Protein AF-A0A3D3UTQ1-F1 (afdb_monomer_lite)

pLDDT: mean 90.39, std 7.65, range [62.78, 97.5]

Foldseek 3Di:
DAQPPVQDDQSQVQFLAADPVVRDGHGSVCVVVVVDDDDDPVPDDPVRLLVSLLSNLVTDPFDFQDPDPVDGTDTSVNLSVCLVVVHPSNVVSSVVVVCCSNVPVVVSRVVVVVVVVVVD

Sequence (120 aa):
MTLLPKIKGLARKKPVCYDPKKDRFITLDDLDANKAQIVPLDILTDEQLKRLVIERNRVGEDYKLETNWKEPAKSPNDIIKQIEDDTELGRVTVEADINYLRNRLLIDIEVELAKSRRER

Secondary structure (DSSP, 8-state):
--SSTTS-GGGGGS--EEETTTTEEE-HHHHHTTS--PPPGGGS-HHHHHHHHHHHHHSSS---B-S-TTSPPBPHHHHHHHHHTT-HHHHHHHHHHHHHIIIIIHHHHHHHHHHHHH--

Structure (mmCIF, N/CA/C/O backbone):
data_AF-A0A3D3UTQ1-F1
#
_entry.id   AF-A0A3D3UTQ1-F1
#
loop_
_atom_site.group_PDB
_atom_site.id
_atom_site.type_symbol
_atom_site.label_atom_id
_atom_site.label_alt_id
_atom_site.label_comp_id
_atom_site.label_asym_id
_atom_site.label_entity_id
_atom_site.label_seq_id
_atom_site.pdbx_PDB_ins_code
_atom_site.Cartn_x
_atom_site.Cartn_y
_atom_site.Cartn_z
_atom_site.occupancy
_atom_site.B_iso_or_equiv
_atom_site.auth_seq_id
_atom_site.auth_comp_id
_atom_site.auth_asym_id
_atom_site.auth_atom_id
_atom_site.pdbx_PDB_model_num
ATOM 1 N N . MET A 1 1 ? -15.634 12.685 14.184 1.00 66.31 1 MET A N 1
ATOM 2 C CA . MET A 1 1 ? -14.231 13.099 13.990 1.00 66.31 1 MET A CA 1
ATOM 3 C C . MET A 1 1 ? -13.664 12.311 12.826 1.00 66.31 1 MET A C 1
ATOM 5 O O . MET A 1 1 ? -14.061 11.164 12.675 1.00 66.31 1 MET A O 1
ATOM 9 N N . THR A 1 2 ? -12.822 12.931 12.005 1.00 80.75 2 THR A N 1
ATOM 10 C CA . THR A 1 2 ? -12.203 12.315 10.821 1.00 80.75 2 THR A CA 1
ATOM 11 C C . THR A 1 2 ? -10.718 12.113 11.102 1.00 80.75 2 THR A C 1
ATOM 13 O O . THR A 1 2 ? -10.048 13.067 11.498 1.00 80.75 2 THR A O 1
ATOM 16 N N . LEU A 1 3 ? -10.202 10.906 10.896 1.00 82.50 3 LEU A N 1
ATOM 17 C CA . LEU A 1 3 ? -8.794 10.559 11.024 1.00 82.50 3 LEU A CA 1
ATOM 18 C C . LEU A 1 3 ? -7.987 11.319 9.981 1.00 82.50 3 LEU A C 1
ATOM 20 O O . LEU A 1 3 ? -8.344 11.367 8.799 1.00 82.50 3 LEU A O 1
ATOM 24 N N . LEU A 1 4 ? -6.874 11.895 10.438 1.00 85.81 4 LEU A N 1
ATOM 25 C CA . LEU A 1 4 ? -5.927 12.641 9.612 1.00 85.81 4 LEU A CA 1
ATOM 26 C C . LEU A 1 4 ? -6.634 13.633 8.665 1.00 85.81 4 LEU A C 1
ATOM 28 O O . LEU A 1 4 ? -6.526 13.501 7.445 1.00 85.81 4 LEU A O 1
ATOM 32 N N . PRO A 1 5 ? -7.313 14.673 9.189 1.00 79.25 5 PRO A N 1
ATOM 33 C CA . PRO A 1 5 ? -8.105 15.619 8.385 1.00 79.25 5 PRO A CA 1
ATOM 34 C C . PRO A 1 5 ? -7.264 16.421 7.372 1.00 79.25 5 PRO A C 1
ATOM 36 O O . PRO A 1 5 ? -7.797 17.038 6.446 1.00 79.25 5 PRO A O 1
ATOM 39 N N . LYS A 1 6 ? -5.935 16.400 7.538 1.00 86.88 6 LYS A N 1
ATOM 40 C CA . LYS A 1 6 ? -4.940 16.923 6.593 1.00 86.88 6 LYS A CA 1
ATOM 41 C C . LYS A 1 6 ? -4.902 16.144 5.267 1.00 86.88 6 LYS A C 1
ATOM 43 O O . LYS A 1 6 ? -4.575 16.734 4.243 1.00 86.88 6 LYS A O 1
ATOM 48 N N . ILE A 1 7 ? -5.262 14.857 5.261 1.00 84.44 7 ILE A N 1
ATOM 49 C CA . ILE A 1 7 ? -5.362 14.031 4.050 1.00 84.44 7 ILE A CA 1
ATOM 50 C C . ILE A 1 7 ? -6.771 14.199 3.479 1.00 84.44 7 ILE A C 1
ATOM 52 O O . ILE A 1 7 ? -7.755 13.880 4.148 1.00 84.44 7 ILE A O 1
ATOM 56 N N . LYS A 1 8 ? -6.871 14.705 2.246 1.00 84.75 8 LYS A N 1
ATOM 57 C CA . LYS A 1 8 ? -8.134 15.068 1.581 1.00 84.75 8 LYS A CA 1
ATOM 58 C C . LYS A 1 8 ? -8.249 14.422 0.197 1.00 84.75 8 LYS A C 1
ATOM 60 O O . LYS A 1 8 ? -7.263 13.947 -0.359 1.00 84.75 8 LYS A O 1
ATOM 65 N N . GLY A 1 9 ? -9.460 14.427 -0.361 1.00 86.75 9 GLY A N 1
ATOM 66 C CA . GLY A 1 9 ? -9.715 14.001 -1.741 1.00 86.75 9 GLY A CA 1
ATOM 67 C C . GLY A 1 9 ? -9.357 12.537 -2.013 1.00 86.75 9 GLY A C 1
ATOM 68 O O . GLY A 1 9 ? -9.526 11.675 -1.151 1.00 86.75 9 GLY A O 1
ATOM 69 N N . LEU A 1 10 ? -8.848 12.260 -3.219 1.00 86.81 10 LEU A N 1
ATOM 70 C CA . LEU A 1 10 ? -8.494 10.906 -3.666 1.00 86.81 10 LEU A CA 1
ATOM 71 C C . LEU A 1 10 ? -7.426 10.242 -2.788 1.00 86.81 10 LEU A C 1
ATOM 73 O O . LEU A 1 10 ? -7.440 9.024 -2.637 1.00 86.81 10 LEU A O 1
ATOM 77 N N . ALA A 1 11 ? -6.558 11.020 -2.135 1.00 85.75 11 ALA A N 1
ATOM 78 C CA . ALA A 1 11 ? -5.540 10.479 -1.239 1.00 85.75 11 ALA A CA 1
ATOM 79 C C . ALA A 1 11 ? -6.137 9.707 -0.049 1.00 85.75 11 ALA A C 1
ATOM 81 O O . ALA A 1 11 ? -5.511 8.767 0.429 1.00 85.75 11 ALA A O 1
ATOM 82 N N . ARG A 1 12 ? -7.357 10.043 0.403 1.00 90.62 12 ARG A N 1
ATOM 83 C CA . ARG A 1 12 ? -8.048 9.297 1.474 1.00 90.62 12 ARG A CA 1
ATOM 84 C C . ARG A 1 12 ? -8.522 7.912 1.044 1.00 90.62 12 ARG A C 1
ATOM 86 O O . ARG A 1 12 ? -8.643 7.021 1.881 1.00 90.62 12 ARG A O 1
ATOM 93 N N . LYS A 1 13 ? -8.772 7.742 -0.256 1.00 91.94 13 LYS A N 1
ATOM 94 C CA . LYS A 1 13 ? -9.193 6.473 -0.854 1.00 91.94 13 LYS A CA 1
ATOM 95 C C . LYS A 1 13 ? -8.020 5.517 -1.067 1.00 91.94 13 LYS A C 1
ATOM 97 O O . LYS A 1 13 ? -8.258 4.349 -1.360 1.00 91.94 13 LY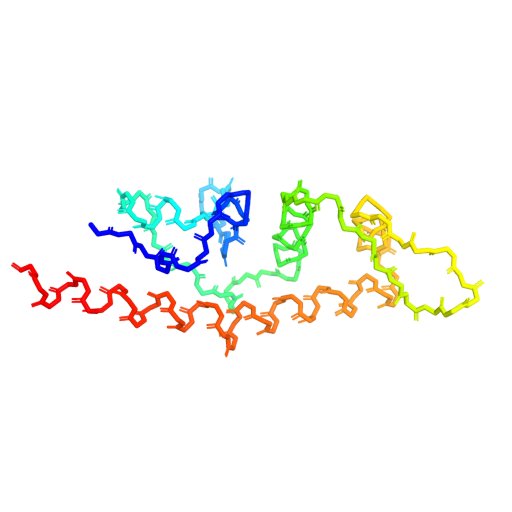S A O 1
ATOM 102 N N . LYS A 1 14 ? -6.770 5.985 -0.934 1.00 93.94 14 LYS A N 1
ATOM 103 C CA . LYS A 1 14 ? -5.599 5.107 -0.994 1.00 93.94 14 LYS A CA 1
ATOM 104 C C . LYS A 1 14 ? -5.678 4.101 0.156 1.00 93.94 14 LYS A C 1
ATOM 106 O O . LYS A 1 14 ? -5.777 4.523 1.312 1.00 93.94 14 LYS A O 1
ATOM 111 N N . PRO A 1 15 ? -5.617 2.792 -0.122 1.00 95.81 15 PRO A N 1
ATOM 112 C CA . PRO A 1 15 ? -5.675 1.810 0.942 1.00 95.81 15 PRO A CA 1
ATOM 113 C C . PRO A 1 15 ? -4.426 1.878 1.820 1.00 95.81 15 PRO A C 1
ATOM 115 O O . PRO A 1 15 ? -3.321 2.135 1.346 1.00 95.81 15 PRO A O 1
ATOM 118 N N . VAL A 1 16 ? -4.612 1.694 3.122 1.00 95.50 16 VAL A N 1
ATOM 119 C CA . VAL A 1 16 ? -3.557 1.789 4.143 1.00 95.50 16 VAL A CA 1
ATOM 120 C C . VAL A 1 16 ? -3.111 0.418 4.647 1.00 95.50 16 VAL A C 1
ATOM 122 O O . VAL A 1 16 ? -1.996 0.285 5.138 1.00 95.50 16 VAL A O 1
ATOM 125 N N . CYS A 1 17 ? -3.957 -0.603 4.500 1.00 94.31 17 CYS A N 1
ATOM 126 C CA . CYS A 1 17 ? -3.619 -2.008 4.727 1.00 94.31 17 CYS A CA 1
ATOM 127 C C . CYS A 1 17 ? -4.561 -2.926 3.924 1.00 94.31 17 CYS A C 1
ATOM 129 O O . CYS A 1 17 ? -5.500 -2.461 3.269 1.00 94.31 17 CYS A O 1
ATOM 131 N N . TYR A 1 18 ? -4.302 -4.230 3.974 1.00 97.31 18 TYR A N 1
ATOM 132 C CA . TYR A 1 18 ? -5.098 -5.276 3.335 1.00 97.31 18 TYR A CA 1
ATOM 133 C C . TYR A 1 18 ? -5.477 -6.340 4.375 1.00 97.31 18 TYR A C 1
ATOM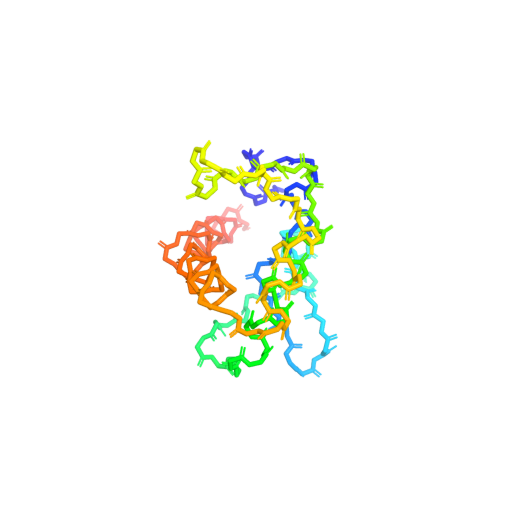 135 O O . TYR A 1 18 ? -4.643 -6.743 5.182 1.00 97.31 18 TYR A O 1
ATOM 143 N N . ASP A 1 19 ? -6.740 -6.771 4.376 1.00 96.50 19 ASP A N 1
ATOM 144 C CA . ASP A 1 19 ? -7.265 -7.826 5.248 1.00 96.50 19 ASP A CA 1
ATOM 145 C C . ASP A 1 19 ? -7.328 -9.154 4.476 1.00 96.50 19 ASP A C 1
ATOM 147 O O . ASP A 1 19 ? -8.252 -9.350 3.679 1.00 96.50 19 ASP A O 1
ATOM 151 N N . PRO A 1 20 ? -6.390 -10.093 4.715 1.00 95.06 20 PRO A N 1
ATOM 152 C CA . PRO A 1 20 ? -6.329 -11.350 3.978 1.00 95.06 20 PRO A CA 1
ATOM 153 C C . PRO A 1 20 ? -7.481 -12.301 4.314 1.00 95.06 20 PRO A C 1
ATOM 155 O O . PRO A 1 20 ? -7.768 -13.197 3.528 1.00 95.06 20 PRO A O 1
ATOM 158 N N . LYS A 1 21 ? -8.162 -12.124 5.456 1.00 94.12 21 LYS A N 1
ATOM 159 C CA . LYS A 1 21 ? -9.298 -12.977 5.845 1.00 94.12 21 LYS A CA 1
ATOM 160 C C . LYS A 1 21 ? -10.574 -12.602 5.103 1.00 94.12 21 LYS A C 1
ATOM 162 O O . LYS A 1 21 ? -11.459 -13.437 4.948 1.00 94.12 21 LYS A O 1
ATOM 167 N N . LYS A 1 22 ? -10.684 -11.335 4.701 1.00 94.25 22 LYS A N 1
ATOM 168 C CA . LYS A 1 22 ? -11.846 -10.780 3.998 1.00 94.25 22 LYS A CA 1
ATOM 169 C C . LYS A 1 22 ? -11.553 -10.432 2.537 1.00 94.25 22 LYS A C 1
ATOM 171 O O . LYS A 1 22 ? -12.447 -9.896 1.893 1.00 94.25 22 LYS A O 1
ATOM 176 N N . ASP A 1 23 ? -10.328 -10.691 2.065 1.00 94.81 23 ASP A N 1
ATOM 177 C CA . ASP A 1 23 ? -9.805 -10.319 0.739 1.00 94.81 23 ASP A CA 1
ATOM 178 C C . ASP A 1 23 ? -10.205 -8.890 0.346 1.00 94.81 23 ASP A C 1
ATOM 180 O O . ASP A 1 23 ? -10.828 -8.640 -0.684 1.00 94.81 23 ASP A O 1
ATOM 184 N N . ARG A 1 24 ? -9.911 -7.927 1.231 1.00 96.06 24 ARG A N 1
ATOM 185 C CA . ARG A 1 24 ? -10.284 -6.525 1.007 1.00 96.06 24 ARG A CA 1
ATOM 186 C C . ARG A 1 24 ? -9.199 -5.550 1.417 1.00 96.06 24 ARG A C 1
ATOM 188 O O . ARG A 1 24 ? -8.504 -5.743 2.414 1.00 96.06 24 ARG A O 1
ATOM 195 N N . PHE A 1 25 ? -9.141 -4.438 0.702 1.00 97.31 25 PHE A N 1
ATOM 196 C CA . PHE A 1 25 ? -8.331 -3.290 1.077 1.00 97.31 25 PHE A CA 1
ATOM 197 C C . PHE A 1 25 ? -9.071 -2.406 2.082 1.00 97.31 25 PHE A C 1
ATOM 199 O O . PHE A 1 25 ? -10.296 -2.291 2.042 1.00 97.31 25 PHE A O 1
ATOM 206 N N . ILE A 1 26 ? -8.323 -1.801 3.000 1.00 96.81 26 ILE A N 1
ATOM 207 C CA . ILE A 1 26 ? -8.856 -0.939 4.056 1.00 96.81 26 ILE A CA 1
ATOM 208 C C . ILE A 1 26 ? -8.357 0.481 3.818 1.00 96.81 26 ILE A C 1
ATOM 210 O O . ILE A 1 26 ? -7.156 0.699 3.665 1.00 96.81 26 ILE A O 1
ATOM 214 N N . THR A 1 27 ? -9.271 1.446 3.813 1.00 95.75 27 THR A N 1
ATOM 215 C CA . THR A 1 27 ? -8.985 2.876 3.619 1.00 95.75 27 THR A CA 1
ATOM 216 C C . THR A 1 27 ? -9.103 3.668 4.922 1.00 95.75 27 THR A C 1
ATOM 218 O O . THR A 1 27 ? -9.574 3.152 5.936 1.00 95.75 27 THR A O 1
ATOM 221 N N . LEU A 1 28 ? -8.719 4.951 4.903 1.00 93.69 28 LEU A N 1
ATOM 222 C CA . LEU A 1 28 ? -8.959 5.849 6.042 1.00 93.69 28 LEU A CA 1
ATOM 223 C C . LEU A 1 28 ? -10.452 5.985 6.363 1.00 93.69 28 LEU A C 1
ATOM 225 O O . LEU A 1 28 ? -10.823 6.016 7.533 1.00 93.69 28 LEU A O 1
ATOM 229 N N . ASP A 1 29 ? -11.307 6.016 5.340 1.00 92.56 29 ASP A N 1
ATOM 230 C CA . ASP A 1 29 ? -12.753 6.163 5.521 1.00 92.56 29 ASP A CA 1
ATOM 231 C C . ASP A 1 29 ? -13.376 4.911 6.172 1.00 92.56 29 ASP A C 1
ATOM 233 O O . ASP A 1 29 ? -14.309 5.024 6.969 1.00 92.56 29 ASP A O 1
ATOM 237 N N . ASP A 1 30 ? -12.833 3.716 5.907 1.00 94.88 30 ASP A N 1
ATOM 238 C CA . ASP A 1 30 ? -13.256 2.481 6.584 1.00 94.88 30 ASP A CA 1
ATOM 239 C C . ASP A 1 30 ? -12.907 2.487 8.074 1.00 94.88 30 ASP A C 1
ATOM 241 O O . ASP A 1 30 ? -13.686 1.990 8.896 1.00 94.88 30 ASP A O 1
ATOM 245 N N . LEU A 1 31 ? -11.741 3.039 8.419 1.00 94.00 31 LEU A N 1
ATOM 246 C CA . LEU A 1 31 ? -11.296 3.187 9.804 1.00 94.00 31 LEU A CA 1
ATOM 247 C C . LEU A 1 31 ? -12.124 4.252 10.533 1.00 94.00 31 LEU A C 1
ATOM 249 O O . LEU A 1 31 ? -12.582 4.007 11.648 1.00 94.00 31 LEU A O 1
ATOM 253 N N . ASP A 1 32 ? -12.402 5.384 9.880 1.00 91.62 32 ASP A N 1
ATOM 254 C CA . ASP A 1 32 ? -13.267 6.448 10.407 1.00 91.62 32 ASP A CA 1
ATOM 255 C C . ASP A 1 32 ? -14.685 5.962 10.696 1.00 91.62 32 ASP A C 1
ATOM 257 O O . ASP A 1 32 ? -15.257 6.243 11.752 1.00 91.62 32 ASP A O 1
ATOM 261 N N . ALA A 1 33 ? -15.246 5.188 9.767 1.00 91.56 33 ALA A N 1
ATOM 262 C CA . ALA A 1 33 ? -16.569 4.596 9.904 1.00 91.56 33 ALA A CA 1
ATOM 263 C C . ALA A 1 33 ? -16.594 3.377 10.846 1.00 91.56 33 ALA A C 1
ATOM 265 O O . ALA A 1 33 ? -17.647 2.757 11.001 1.00 91.56 33 ALA A O 1
ATOM 266 N N . ASN A 1 34 ? -15.456 3.007 11.449 1.00 90.44 34 ASN A N 1
ATOM 267 C CA . ASN A 1 34 ? -15.292 1.828 12.300 1.00 90.44 34 ASN A CA 1
ATOM 268 C C . ASN A 1 34 ? -15.751 0.516 11.620 1.00 90.44 34 ASN A C 1
ATOM 270 O O . ASN A 1 34 ? -16.205 -0.422 12.275 1.00 90.44 34 ASN A O 1
ATOM 274 N N . LYS A 1 35 ? -15.645 0.451 10.286 1.00 93.12 35 LYS A N 1
ATOM 275 C CA . LYS A 1 35 ? -15.959 -0.729 9.458 1.00 93.12 35 LYS A CA 1
ATOM 276 C C . LYS A 1 35 ? -14.773 -1.689 9.349 1.00 93.12 35 LYS A C 1
ATOM 278 O O . LYS A 1 35 ? -14.905 -2.801 8.827 1.00 93.12 35 LYS A O 1
ATOM 283 N N . ALA A 1 36 ? -13.592 -1.257 9.776 1.00 94.25 36 ALA A N 1
ATOM 284 C CA . ALA A 1 36 ? -12.348 -2.007 9.710 1.00 94.25 36 ALA A CA 1
ATOM 285 C C . ALA A 1 36 ? -11.434 -1.668 10.893 1.00 94.25 36 ALA A C 1
ATOM 287 O O . ALA A 1 36 ? -11.626 -0.665 11.575 1.00 94.25 36 ALA A O 1
ATOM 288 N N . GLN A 1 37 ? -10.422 -2.504 11.102 1.00 92.75 37 GLN A N 1
ATOM 289 C CA . GLN A 1 37 ? -9.302 -2.242 12.001 1.00 92.75 37 GLN A CA 1
ATOM 290 C C . GLN A 1 37 ? -8.007 -2.367 11.206 1.00 92.75 37 GLN A C 1
ATOM 292 O O . GLN A 1 37 ? -7.990 -3.034 10.172 1.00 92.75 37 GLN A O 1
ATOM 297 N N . ILE A 1 38 ? -6.938 -1.737 11.686 1.00 93.81 38 ILE A N 1
ATOM 298 C CA . ILE A 1 38 ? -5.619 -1.866 11.067 1.00 93.81 38 ILE A CA 1
ATOM 299 C C . ILE A 1 38 ? -5.172 -3.326 11.140 1.00 93.81 38 ILE A C 1
ATOM 301 O O . ILE A 1 38 ? -5.201 -3.946 12.204 1.00 93.81 38 ILE A O 1
ATOM 305 N N . VAL A 1 39 ? -4.749 -3.855 9.995 1.00 94.50 39 VAL A N 1
ATOM 306 C CA . VAL A 1 39 ? -4.073 -5.145 9.891 1.00 94.50 39 VAL A CA 1
ATOM 307 C C . VAL A 1 39 ? -2.567 -4.874 9.836 1.00 94.50 39 VAL A C 1
ATOM 309 O O . VAL A 1 39 ? -2.145 -4.110 8.962 1.00 94.50 39 VAL A O 1
ATOM 312 N N . PRO A 1 40 ? -1.751 -5.450 10.742 1.00 93.56 40 PRO A N 1
ATOM 313 C CA . PRO A 1 40 ? -0.303 -5.266 10.712 1.00 93.56 40 PRO A CA 1
ATOM 314 C C . PRO A 1 40 ? 0.288 -5.704 9.371 1.00 93.56 40 PRO A C 1
ATOM 316 O O . PRO A 1 40 ? -0.055 -6.765 8.856 1.00 93.56 40 PRO A O 1
ATOM 319 N N . LEU A 1 41 ? 1.202 -4.917 8.806 1.00 95.50 41 LEU A N 1
ATOM 320 C CA . LEU A 1 41 ? 1.823 -5.273 7.525 1.00 95.50 41 LEU A CA 1
ATOM 321 C C . LEU A 1 41 ? 2.724 -6.510 7.641 1.00 95.50 41 LEU A C 1
ATOM 323 O O . LEU A 1 41 ? 2.889 -7.233 6.668 1.00 95.50 41 LEU A O 1
ATOM 327 N N . ASP A 1 42 ? 3.249 -6.789 8.835 1.00 93.50 42 ASP A N 1
ATOM 328 C CA . ASP A 1 42 ? 4.204 -7.878 9.083 1.00 93.50 42 ASP A CA 1
ATOM 329 C C . ASP A 1 42 ? 3.565 -9.275 9.026 1.00 93.50 42 ASP A C 1
ATOM 331 O O . ASP A 1 42 ? 4.274 -10.277 8.998 1.00 93.50 42 ASP A O 1
ATOM 335 N N . ILE A 1 43 ? 2.228 -9.355 9.007 1.00 94.31 43 ILE A N 1
ATOM 336 C CA . ILE A 1 43 ? 1.505 -10.621 8.811 1.00 94.31 43 ILE A CA 1
ATOM 337 C C . ILE A 1 43 ? 1.127 -10.869 7.347 1.00 94.31 43 ILE A C 1
ATOM 339 O O . ILE A 1 43 ? 0.548 -11.911 7.036 1.00 94.31 43 ILE A O 1
ATOM 343 N N . LEU A 1 44 ? 1.379 -9.900 6.464 1.00 95.69 44 LEU A N 1
ATOM 344 C CA . LEU A 1 44 ? 1.081 -10.011 5.044 1.00 95.69 44 LEU A CA 1
ATOM 345 C C . LEU A 1 44 ? 2.261 -10.653 4.317 1.00 95.69 44 LEU A C 1
ATOM 347 O O . LEU A 1 44 ? 3.419 -10.373 4.606 1.00 95.69 44 LEU A O 1
ATOM 351 N N . THR A 1 45 ? 1.948 -11.503 3.347 1.00 96.94 45 THR A N 1
ATOM 352 C CA . THR A 1 45 ? 2.955 -12.044 2.419 1.00 96.94 45 THR A CA 1
ATOM 353 C C . THR A 1 45 ? 3.468 -10.956 1.475 1.00 96.94 45 THR A C 1
ATOM 355 O O . THR A 1 45 ? 2.748 -9.992 1.201 1.00 96.94 45 THR A O 1
ATOM 358 N N . ASP A 1 46 ? 4.655 -11.149 0.899 1.00 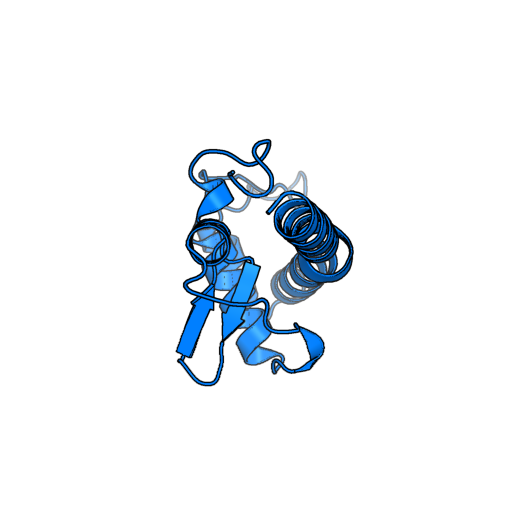95.69 46 ASP A N 1
ATOM 359 C CA . ASP A 1 46 ? 5.228 -10.227 -0.094 1.00 95.69 46 ASP A CA 1
ATOM 360 C C . ASP A 1 46 ? 4.265 -9.956 -1.258 1.00 95.69 46 ASP A C 1
ATOM 362 O O . ASP A 1 46 ? 4.093 -8.814 -1.674 1.00 95.69 46 ASP A O 1
ATOM 366 N N . GLU A 1 47 ? 3.541 -10.980 -1.717 1.00 95.88 47 GLU A N 1
ATOM 367 C CA . GLU A 1 47 ? 2.542 -10.840 -2.780 1.00 95.88 47 GLU A CA 1
ATOM 368 C C . GLU A 1 47 ? 1.342 -9.977 -2.351 1.00 95.88 47 GLU A C 1
ATOM 370 O O . GLU A 1 47 ? 0.810 -9.181 -3.123 1.00 95.88 47 GLU A O 1
ATOM 375 N N . GLN A 1 48 ? 0.913 -10.076 -1.092 1.00 97.50 48 GLN A N 1
ATOM 376 C CA . GLN A 1 48 ? -0.161 -9.232 -0.558 1.00 97.50 48 GLN A CA 1
ATOM 377 C C . GLN A 1 48 ? 0.299 -7.785 -0.357 1.00 97.50 48 GLN A C 1
ATOM 379 O O . GLN A 1 48 ? -0.471 -6.858 -0.616 1.00 97.50 48 GLN A O 1
ATOM 384 N N . LEU A 1 49 ? 1.550 -7.582 0.064 1.00 97.38 49 LEU A N 1
ATOM 385 C CA . LEU A 1 49 ? 2.168 -6.259 0.140 1.00 97.38 49 LEU A CA 1
ATOM 386 C C . LEU A 1 49 ? 2.289 -5.638 -1.258 1.00 97.38 49 LEU A C 1
ATOM 388 O O . LEU A 1 49 ? 1.898 -4.488 -1.455 1.00 97.38 49 LEU A O 1
ATOM 392 N N . LYS A 1 50 ? 2.723 -6.421 -2.249 1.00 97.38 50 LYS A N 1
ATOM 393 C CA . LYS A 1 50 ? 2.766 -6.031 -3.662 1.00 97.38 50 LYS A CA 1
ATOM 394 C C . LYS A 1 50 ? 1.382 -5.617 -4.174 1.00 97.38 50 LYS A C 1
ATOM 396 O O . LYS A 1 50 ? 1.234 -4.511 -4.694 1.00 97.38 50 LYS A O 1
ATOM 401 N N . ARG A 1 51 ? 0.345 -6.438 -3.950 1.00 97.38 51 ARG A N 1
ATOM 402 C CA . ARG A 1 51 ? -1.058 -6.111 -4.287 1.00 97.38 51 ARG A CA 1
ATOM 403 C C . ARG A 1 51 ? -1.524 -4.808 -3.634 1.00 97.38 51 ARG A C 1
ATOM 405 O O . ARG A 1 51 ? -2.166 -3.995 -4.294 1.00 97.38 51 ARG A O 1
ATOM 412 N N . LEU A 1 52 ? -1.190 -4.585 -2.361 1.00 97.38 52 LEU A N 1
ATOM 413 C CA . LEU A 1 52 ? -1.519 -3.346 -1.653 1.00 97.38 52 LEU A CA 1
ATOM 414 C C . LEU A 1 52 ? -0.890 -2.122 -2.328 1.00 97.38 52 LEU A C 1
ATOM 416 O O . LEU A 1 52 ? -1.588 -1.135 -2.555 1.00 97.38 52 LEU A O 1
ATOM 420 N N . VAL A 1 53 ? 0.395 -2.179 -2.681 1.00 96.69 53 VAL A N 1
ATOM 421 C CA . VAL A 1 53 ? 1.085 -1.062 -3.346 1.00 96.69 53 VAL A CA 1
ATOM 422 C C . VAL A 1 53 ? 0.530 -0.817 -4.752 1.00 96.69 53 VAL A C 1
ATOM 424 O O . VAL A 1 53 ? 0.353 0.337 -5.146 1.00 96.69 53 VAL A O 1
ATOM 427 N N . ILE A 1 54 ? 0.179 -1.869 -5.497 1.00 96.50 54 ILE A N 1
ATOM 428 C CA . ILE A 1 54 ? -0.490 -1.732 -6.801 1.00 96.50 54 ILE A CA 1
ATOM 429 C C . ILE A 1 54 ? -1.807 -0.959 -6.650 1.00 96.50 54 ILE A C 1
ATOM 431 O O . ILE A 1 54 ? -2.010 0.042 -7.337 1.00 96.50 54 ILE A O 1
ATOM 435 N N . GLU A 1 55 ? -2.675 -1.346 -5.714 1.00 95.94 55 GLU A N 1
ATOM 436 C CA . GLU A 1 55 ? -3.943 -0.637 -5.486 1.00 95.94 55 GLU A CA 1
ATOM 437 C C . GLU A 1 55 ? -3.748 0.805 -5.018 1.00 95.94 55 GLU A C 1
ATOM 439 O O . GLU A 1 55 ? -4.483 1.709 -5.416 1.00 95.94 55 GLU A O 1
ATOM 444 N N . ARG A 1 56 ? -2.716 1.064 -4.213 1.00 94.38 56 ARG A N 1
ATOM 445 C CA . ARG A 1 56 ? -2.358 2.432 -3.815 1.00 94.38 56 ARG A CA 1
ATOM 446 C C . ARG A 1 56 ? -1.937 3.298 -4.992 1.00 94.38 56 ARG A C 1
ATOM 448 O O . ARG A 1 56 ? -2.201 4.497 -4.956 1.00 94.38 56 ARG A O 1
ATOM 455 N N . ASN A 1 57 ? -1.309 2.715 -6.011 1.00 92.94 57 ASN A N 1
ATOM 456 C CA . ASN A 1 57 ? -0.937 3.417 -7.237 1.00 92.94 57 ASN A CA 1
ATOM 457 C C . ASN A 1 57 ? -2.113 3.596 -8.205 1.00 92.94 57 ASN A C 1
ATOM 459 O O . ASN A 1 57 ? -2.134 4.580 -8.937 1.00 92.94 57 ASN A O 1
ATOM 463 N N . ARG A 1 58 ? -3.120 2.713 -8.163 1.00 92.19 58 ARG A N 1
ATOM 464 C CA . ARG A 1 58 ? -4.380 2.871 -8.918 1.00 92.19 58 ARG A CA 1
ATOM 465 C C . ARG A 1 58 ? -5.235 4.029 -8.408 1.00 92.19 58 ARG A C 1
ATOM 467 O O . ARG A 1 58 ? -6.049 4.572 -9.150 1.00 92.19 58 ARG A O 1
ATOM 474 N N . VAL A 1 59 ? -5.076 4.400 -7.138 1.00 88.31 59 VAL A N 1
ATOM 475 C CA . VAL A 1 59 ? -5.866 5.450 -6.492 1.00 88.31 59 VAL A CA 1
ATOM 476 C C . VAL A 1 59 ? -5.032 6.710 -6.300 1.00 88.31 59 VAL A C 1
ATOM 478 O O . VAL A 1 59 ? -4.077 6.722 -5.536 1.00 88.31 59 VAL A O 1
ATOM 481 N N . GLY A 1 60 ? -5.430 7.825 -6.900 1.00 71.94 60 GLY A N 1
ATOM 482 C CA . GLY A 1 60 ? -4.748 9.102 -6.711 1.00 71.94 60 GLY A CA 1
ATOM 483 C C . GLY A 1 60 ? -4.927 10.020 -7.905 1.00 71.94 60 GLY A C 1
ATOM 484 O O . GLY A 1 60 ? -5.643 9.691 -8.844 1.00 71.94 60 GLY A O 1
ATOM 485 N N . GLU A 1 61 ? -4.292 11.183 -7.838 1.00 71.62 61 GLU A N 1
ATOM 486 C CA . GLU A 1 61 ? -4.109 12.021 -9.020 1.00 71.62 61 GLU A CA 1
ATOM 487 C C . GLU A 1 61 ? -3.070 11.375 -9.942 1.00 71.62 61 GLU A C 1
ATOM 489 O O . GLU A 1 61 ? -2.153 10.699 -9.460 1.00 71.62 61 GLU A O 1
ATOM 494 N N . ASP A 1 62 ? -3.210 11.595 -11.252 1.00 72.25 62 ASP A N 1
ATOM 495 C CA . ASP A 1 62 ? -2.207 11.195 -12.237 1.00 72.25 62 ASP A CA 1
ATOM 496 C C . ASP A 1 62 ? -0.890 11.907 -11.924 1.00 72.25 62 ASP A C 1
ATOM 498 O O . ASP A 1 62 ? -0.694 13.083 -12.239 1.00 72.25 62 ASP A O 1
ATOM 502 N N . TYR A 1 63 ? 0.018 11.192 -11.263 1.00 75.25 63 TYR A N 1
ATOM 503 C CA . TYR A 1 63 ? 1.351 11.688 -10.974 1.00 75.25 63 TYR A CA 1
ATOM 504 C C . TYR A 1 63 ? 2.320 11.257 -12.074 1.00 75.25 63 TYR A C 1
ATOM 506 O O . TYR A 1 63 ? 2.164 10.217 -12.711 1.00 75.25 63 TYR A O 1
ATOM 514 N N . LYS A 1 64 ? 3.355 12.065 -12.284 1.00 78.06 64 LYS A N 1
ATOM 515 C CA . LYS A 1 64 ? 4.470 11.735 -13.167 1.00 78.06 64 LYS A CA 1
ATOM 516 C C . LYS A 1 64 ? 5.723 11.599 -12.320 1.00 78.06 64 LYS A C 1
ATOM 518 O O . LYS A 1 64 ? 6.144 12.569 -11.697 1.00 78.06 64 LYS A O 1
ATOM 523 N N . LEU A 1 65 ? 6.285 10.395 -12.263 1.00 77.75 65 LEU A N 1
ATOM 524 C CA . LEU A 1 65 ? 7.510 10.116 -11.521 1.00 77.75 65 LEU A CA 1
ATOM 525 C C . LEU A 1 65 ? 8.715 10.182 -12.460 1.00 77.75 65 LEU A C 1
ATOM 527 O O . LEU A 1 65 ? 8.875 9.348 -13.351 1.00 77.75 65 LEU A O 1
ATOM 531 N N . GLU A 1 66 ? 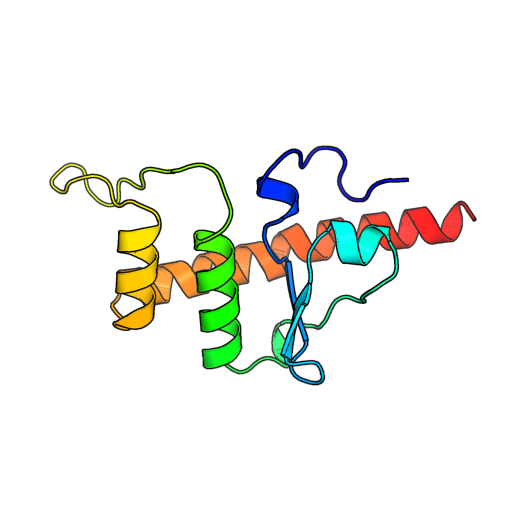9.581 11.164 -12.241 1.00 78.75 66 GLU A N 1
ATOM 532 C CA . GLU A 1 66 ? 10.869 11.261 -12.925 1.00 78.75 66 GLU A CA 1
ATOM 533 C C . GLU A 1 66 ? 11.916 10.447 -12.162 1.00 78.75 66 GLU A C 1
ATOM 535 O O . GLU A 1 66 ? 12.362 10.827 -11.083 1.00 78.75 66 GLU A O 1
ATOM 540 N N . THR A 1 67 ? 12.299 9.296 -12.714 1.00 73.88 67 THR A N 1
ATOM 541 C CA . THR A 1 67 ? 13.345 8.436 -12.134 1.00 73.88 67 THR A CA 1
ATOM 542 C C . THR A 1 67 ? 14.741 8.794 -12.646 1.00 73.88 67 THR A C 1
ATOM 544 O O . THR A 1 67 ? 15.739 8.472 -12.010 1.00 73.88 67 THR A O 1
ATOM 547 N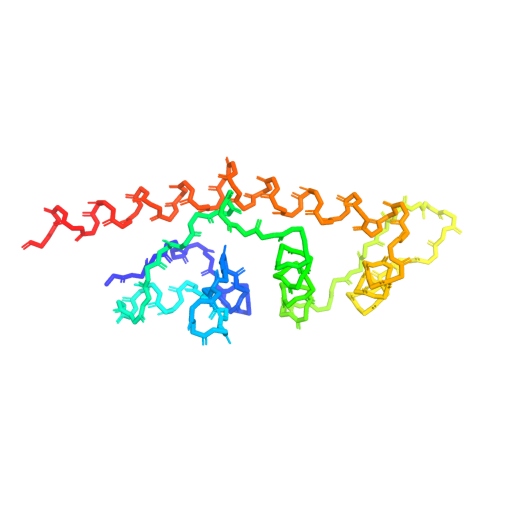 N . ASN A 1 68 ? 14.821 9.438 -13.814 1.00 74.88 68 ASN A N 1
ATOM 548 C CA . ASN A 1 68 ? 16.053 9.854 -14.476 1.00 74.88 68 ASN A CA 1
ATOM 549 C C . ASN A 1 68 ? 15.738 10.988 -15.463 1.00 74.88 68 ASN A C 1
ATOM 551 O O . ASN A 1 68 ? 14.792 10.871 -16.236 1.00 74.88 68 ASN A O 1
ATOM 555 N N . TRP A 1 69 ? 16.575 12.027 -15.507 1.00 71.88 69 TRP A N 1
ATOM 556 C CA . TRP A 1 69 ? 16.479 13.142 -16.461 1.00 71.88 69 TRP A CA 1
ATOM 557 C C . TRP A 1 69 ? 16.528 12.723 -17.941 1.00 71.88 69 TRP A C 1
ATOM 559 O O . TRP A 1 69 ? 16.138 13.497 -18.810 1.00 71.88 69 TRP A O 1
ATOM 569 N N . LYS A 1 70 ? 17.045 11.525 -18.246 1.00 76.25 70 LYS A N 1
ATOM 570 C CA . LYS A 1 70 ? 17.143 10.984 -19.613 1.00 76.25 70 LYS A CA 1
ATOM 571 C C . LYS A 1 70 ? 15.940 10.142 -20.044 1.00 76.25 70 LYS A C 1
ATOM 573 O O . LYS A 1 70 ? 15.860 9.783 -21.216 1.00 76.25 70 LYS A O 1
ATOM 578 N N . GLU A 1 71 ? 15.040 9.799 -19.128 1.00 77.56 71 GLU A N 1
ATOM 579 C CA . GLU A 1 71 ? 13.873 8.964 -19.414 1.00 77.56 71 GLU A CA 1
ATOM 580 C C . GLU A 1 71 ? 12.580 9.770 -19.287 1.00 77.56 71 GLU A C 1
ATOM 582 O O . GLU A 1 71 ? 12.511 10.696 -18.476 1.00 77.56 71 GLU A O 1
ATOM 587 N N . PRO A 1 72 ? 11.528 9.427 -20.052 1.00 80.31 72 PRO A N 1
ATOM 588 C CA . PRO A 1 72 ? 10.226 10.035 -19.844 1.00 80.31 72 PRO A CA 1
ATOM 589 C C . PRO A 1 72 ? 9.725 9.742 -18.426 1.00 80.31 72 PRO A C 1
ATOM 591 O O . PRO A 1 72 ? 9.926 8.649 -17.882 1.00 80.31 72 PRO A O 1
ATOM 594 N N . ALA A 1 73 ? 9.043 10.728 -17.845 1.00 82.62 73 ALA A N 1
ATOM 595 C CA . ALA A 1 73 ? 8.394 10.563 -16.558 1.00 82.62 73 ALA A CA 1
ATOM 596 C C . ALA A 1 73 ? 7.366 9.424 -16.626 1.00 82.62 73 ALA A C 1
ATOM 598 O O . ALA A 1 73 ? 6.573 9.344 -17.567 1.00 82.62 73 ALA A O 1
ATOM 599 N N . LYS A 1 74 ? 7.389 8.550 -15.623 1.00 83.69 74 LYS A N 1
ATOM 600 C CA . LYS A 1 74 ? 6.554 7.350 -15.549 1.00 83.69 74 LYS A CA 1
ATOM 601 C C . LYS A 1 74 ? 5.198 7.697 -14.947 1.00 83.69 74 LYS A C 1
ATOM 603 O O . LYS A 1 74 ? 5.129 8.377 -13.923 1.00 83.69 74 LYS A O 1
ATOM 608 N N . SER A 1 75 ? 4.131 7.247 -15.597 1.00 89.44 75 SER A N 1
ATOM 609 C CA . SER A 1 75 ? 2.762 7.339 -15.084 1.00 89.44 75 SER A CA 1
ATOM 610 C C . SER A 1 75 ? 2.511 6.290 -13.988 1.00 89.44 75 SER A C 1
ATOM 612 O O . SER A 1 75 ? 3.298 5.347 -13.857 1.00 89.44 75 SER A O 1
ATOM 614 N N . PRO A 1 76 ? 1.399 6.368 -13.234 1.00 89.25 76 PRO A N 1
ATOM 615 C CA . PRO A 1 76 ? 1.069 5.345 -12.245 1.00 89.25 76 PRO A CA 1
ATOM 616 C C . PRO A 1 76 ? 0.912 3.956 -12.881 1.00 89.25 76 PRO A C 1
ATOM 618 O O . PRO A 1 76 ? 1.328 2.964 -12.292 1.00 89.25 76 PRO A O 1
ATOM 621 N N . ASN A 1 77 ? 0.389 3.881 -14.111 1.00 91.44 77 ASN A N 1
ATOM 622 C CA . ASN A 1 77 ? 0.265 2.623 -14.853 1.00 91.44 77 ASN A CA 1
ATOM 623 C C . ASN A 1 77 ? 1.627 2.035 -15.235 1.00 91.44 77 ASN A C 1
ATOM 625 O O . ASN A 1 77 ? 1.805 0.820 -15.163 1.00 91.44 77 ASN A O 1
ATOM 629 N N . ASP A 1 78 ? 2.600 2.878 -15.593 1.00 92.31 78 ASP A N 1
ATOM 630 C CA . ASP A 1 78 ? 3.964 2.410 -15.856 1.00 92.31 78 ASP A CA 1
ATOM 631 C C . ASP A 1 78 ? 4.581 1.831 -14.584 1.00 92.31 78 ASP A C 1
ATOM 633 O O . ASP A 1 78 ? 5.192 0.769 -14.624 1.00 92.31 78 ASP A O 1
ATOM 637 N N . ILE A 1 79 ? 4.379 2.490 -13.440 1.00 92.75 79 ILE A N 1
ATOM 638 C CA . ILE A 1 79 ? 4.863 2.005 -12.145 1.00 92.75 79 ILE A CA 1
ATOM 639 C C . ILE A 1 79 ? 4.186 0.693 -11.747 1.00 92.75 79 ILE A C 1
ATOM 641 O O . ILE A 1 79 ? 4.878 -0.236 -11.338 1.00 92.75 79 ILE A O 1
ATOM 645 N N . ILE A 1 80 ? 2.867 0.574 -11.921 1.00 95.00 80 ILE A N 1
ATOM 646 C CA . ILE A 1 80 ? 2.138 -0.680 -11.683 1.00 95.00 80 ILE A CA 1
ATOM 647 C C . ILE A 1 80 ? 2.739 -1.807 -12.520 1.00 95.00 80 ILE A C 1
ATOM 649 O O . ILE A 1 80 ? 3.048 -2.859 -11.969 1.00 95.00 80 ILE A O 1
ATOM 653 N N . LYS A 1 81 ? 2.993 -1.566 -13.810 1.00 95.56 81 LYS A N 1
ATOM 654 C CA . LYS A 1 81 ? 3.607 -2.567 -14.683 1.00 95.56 81 LYS A CA 1
ATOM 655 C C . LYS A 1 81 ? 5.008 -2.969 -14.211 1.00 95.56 81 LYS A C 1
ATOM 657 O O . LYS A 1 81 ? 5.327 -4.147 -14.182 1.00 95.56 81 LYS A O 1
ATOM 662 N N . GLN A 1 82 ? 5.834 -2.009 -13.792 1.00 95.38 82 GLN A N 1
ATOM 663 C CA . GLN A 1 82 ? 7.172 -2.288 -13.247 1.00 95.38 82 GLN A CA 1
ATOM 664 C C . GLN A 1 82 ? 7.108 -3.148 -11.976 1.00 95.38 82 GLN A C 1
ATOM 666 O O . GLN A 1 82 ? 7.953 -4.018 -11.776 1.00 95.38 82 GLN A O 1
ATOM 671 N N . ILE A 1 83 ? 6.102 -2.915 -11.126 1.00 96.62 83 ILE A N 1
ATOM 672 C CA . ILE A 1 83 ? 5.837 -3.743 -9.948 1.00 96.62 83 ILE A CA 1
ATOM 673 C C . ILE A 1 83 ? 5.405 -5.147 -10.383 1.00 96.62 83 ILE A C 1
ATOM 675 O O . ILE A 1 83 ? 5.976 -6.125 -9.909 1.00 96.62 83 ILE A O 1
ATOM 679 N N . GLU A 1 84 ? 4.419 -5.264 -11.277 1.00 96.69 84 GLU A N 1
ATOM 680 C CA . GLU A 1 84 ? 3.911 -6.541 -11.799 1.00 96.69 84 GLU A CA 1
ATOM 681 C C . GLU A 1 84 ? 5.041 -7.396 -12.388 1.00 96.69 84 GLU A C 1
ATOM 683 O O . GLU A 1 84 ? 5.209 -8.535 -11.945 1.00 96.69 84 GLU A O 1
ATOM 688 N N . ASP A 1 85 ? 5.872 -6.801 -13.249 1.00 97.31 85 ASP A N 1
ATOM 689 C CA . ASP A 1 85 ? 7.021 -7.420 -13.927 1.00 97.31 85 ASP A CA 1
ATOM 690 C C . ASP A 1 85 ? 8.226 -7.696 -12.995 1.00 97.31 85 ASP A C 1
ATOM 692 O O . ASP A 1 85 ? 9.241 -8.227 -13.442 1.00 97.31 85 ASP A O 1
ATOM 696 N N . ASP A 1 86 ? 8.134 -7.333 -11.710 1.00 95.19 86 ASP A N 1
ATOM 697 C CA . ASP A 1 86 ? 9.195 -7.467 -10.704 1.00 95.19 86 ASP A CA 1
ATOM 698 C C . ASP A 1 86 ? 10.542 -6.887 -11.171 1.00 95.19 86 ASP A C 1
ATOM 700 O O . ASP A 1 86 ? 11.611 -7.496 -11.073 1.00 95.19 86 ASP A O 1
ATOM 704 N N . THR A 1 87 ? 10.514 -5.676 -11.722 1.00 96.25 87 THR A N 1
ATOM 705 C CA . THR A 1 87 ? 11.750 -4.972 -12.073 1.00 96.25 87 THR A CA 1
ATOM 706 C C . THR A 1 87 ? 12.421 -4.405 -10.821 1.00 96.25 87 THR A C 1
ATOM 708 O O . THR A 1 87 ? 11.828 -4.335 -9.744 1.00 96.25 87 THR A O 1
ATOM 711 N N . GLU A 1 88 ? 13.674 -3.957 -10.938 1.00 94.38 88 GLU A N 1
ATOM 712 C CA . GLU A 1 88 ? 14.363 -3.284 -9.828 1.00 94.38 88 GLU A CA 1
ATOM 713 C C . GLU A 1 88 ? 13.583 -2.060 -9.329 1.00 94.38 88 GLU A C 1
ATOM 715 O O . GLU A 1 88 ? 13.355 -1.920 -8.128 1.00 94.38 88 GLU A O 1
ATOM 720 N N . LEU A 1 89 ? 13.090 -1.226 -10.251 1.00 91.56 89 LEU A N 1
ATOM 721 C CA . LEU A 1 89 ? 12.250 -0.080 -9.912 1.00 91.56 89 LEU A CA 1
ATOM 722 C C . LEU A 1 89 ? 10.946 -0.514 -9.226 1.00 91.56 89 LEU A C 1
ATOM 724 O O . LEU A 1 89 ? 10.529 0.123 -8.259 1.00 91.56 89 LEU A O 1
ATOM 728 N N . GLY A 1 90 ? 10.315 -1.590 -9.703 1.00 94.50 90 GLY A N 1
ATOM 729 C CA . GLY A 1 90 ? 9.111 -2.156 -9.098 1.00 94.50 90 GLY A CA 1
ATOM 730 C C . GLY A 1 90 ? 9.331 -2.579 -7.646 1.00 94.50 90 GLY A C 1
ATOM 731 O O . GLY A 1 90 ? 8.600 -2.136 -6.759 1.00 94.50 90 GLY A O 1
ATOM 732 N N . ARG A 1 91 ? 10.386 -3.358 -7.384 1.00 96.25 91 ARG A N 1
ATOM 733 C CA . ARG A 1 91 ? 10.751 -3.810 -6.031 1.00 96.25 91 ARG A CA 1
ATOM 734 C C . ARG A 1 91 ? 11.056 -2.649 -5.091 1.00 96.25 91 ARG A C 1
ATOM 736 O O . ARG A 1 91 ? 10.491 -2.590 -4.002 1.00 96.25 91 ARG A O 1
ATOM 743 N N . VAL A 1 92 ? 11.876 -1.692 -5.533 1.00 94.88 92 VAL A N 1
ATOM 744 C CA . VAL A 1 92 ? 12.202 -0.490 -4.744 1.00 94.88 92 VAL A CA 1
ATOM 745 C C . VAL A 1 92 ? 10.947 0.333 -4.449 1.00 94.88 92 VAL A C 1
ATOM 747 O O . VAL A 1 92 ? 10.792 0.852 -3.346 1.00 94.88 92 VAL A O 1
ATOM 750 N N . THR A 1 93 ? 10.016 0.429 -5.403 1.00 94.69 93 THR A N 1
ATOM 751 C CA . THR A 1 93 ? 8.740 1.131 -5.198 1.00 94.69 93 THR A CA 1
ATOM 752 C C . THR A 1 93 ? 7.890 0.450 -4.128 1.00 94.69 93 THR A C 1
ATOM 754 O O . THR A 1 93 ? 7.361 1.133 -3.249 1.00 94.69 93 THR A O 1
ATOM 757 N N . VAL A 1 94 ? 7.774 -0.883 -4.173 1.00 96.56 94 VAL A N 1
ATOM 758 C CA . VAL A 1 94 ? 7.060 -1.650 -3.142 1.00 96.56 94 VAL A CA 1
ATOM 759 C C . VAL A 1 94 ? 7.704 -1.428 -1.779 1.00 96.56 94 VAL A C 1
ATOM 761 O O . VAL A 1 94 ? 7.013 -1.056 -0.833 1.00 96.56 94 VAL A O 1
ATOM 764 N N . GLU A 1 95 ? 9.023 -1.581 -1.680 1.00 96.50 95 GLU A N 1
ATOM 765 C CA . GLU A 1 95 ? 9.755 -1.383 -0.430 1.00 96.50 95 GLU A CA 1
ATOM 766 C C . GLU A 1 95 ? 9.547 0.028 0.140 1.00 96.50 95 GLU A C 1
ATOM 768 O O . GLU A 1 95 ? 9.218 0.183 1.319 1.00 96.50 95 GLU A O 1
ATOM 773 N N . ALA A 1 96 ? 9.678 1.060 -0.697 1.00 95.19 96 ALA A N 1
ATOM 774 C CA . ALA A 1 96 ? 9.529 2.450 -0.286 1.00 95.19 96 ALA A CA 1
ATOM 775 C C . ALA A 1 96 ? 8.112 2.763 0.220 1.00 95.19 96 ALA A C 1
ATOM 777 O O . ALA A 1 96 ? 7.959 3.413 1.258 1.00 95.19 96 ALA A O 1
ATOM 778 N N . ASP A 1 97 ? 7.070 2.294 -0.474 1.00 95.38 97 ASP A N 1
ATOM 779 C CA . ASP A 1 97 ? 5.685 2.566 -0.077 1.00 95.38 97 ASP A CA 1
ATOM 780 C C . ASP A 1 97 ? 5.291 1.770 1.179 1.00 95.38 97 ASP A C 1
ATOM 782 O O . ASP A 1 97 ? 4.667 2.321 2.088 1.00 95.38 97 ASP A O 1
ATOM 786 N N . ILE A 1 98 ? 5.738 0.514 1.312 1.00 97.19 98 ILE A N 1
ATOM 787 C CA . ILE A 1 98 ? 5.555 -0.264 2.549 1.00 97.19 98 ILE A CA 1
ATOM 788 C C . ILE A 1 98 ? 6.294 0.382 3.727 1.00 97.19 98 ILE A C 1
ATOM 790 O O . ILE A 1 98 ? 5.737 0.466 4.823 1.00 97.19 98 ILE A O 1
ATOM 794 N N . ASN A 1 99 ? 7.511 0.889 3.520 1.00 95.69 99 ASN A N 1
ATOM 795 C CA . ASN A 1 99 ? 8.257 1.621 4.543 1.00 95.69 99 ASN A CA 1
ATOM 796 C C . ASN A 1 99 ? 7.503 2.892 4.974 1.00 95.69 99 ASN A C 1
ATOM 798 O O . ASN A 1 99 ? 7.290 3.108 6.167 1.00 95.69 99 ASN A O 1
ATOM 802 N N . TYR A 1 100 ? 7.007 3.684 4.019 1.00 94.94 100 TYR A N 1
ATOM 803 C CA . TYR A 1 100 ? 6.177 4.854 4.310 1.00 94.94 100 TYR A CA 1
ATOM 804 C C . TYR A 1 100 ? 4.912 4.495 5.108 1.00 94.94 100 TYR A C 1
ATOM 806 O O . TYR A 1 100 ? 4.572 5.181 6.079 1.00 94.94 100 TYR A O 1
ATOM 814 N N . LEU A 1 101 ? 4.219 3.418 4.731 1.00 95.50 101 LEU A N 1
ATOM 815 C CA . LEU A 1 101 ? 3.045 2.940 5.457 1.00 95.50 101 LEU A CA 1
ATOM 816 C C . LEU A 1 101 ? 3.393 2.543 6.893 1.00 95.50 101 LEU A C 1
ATOM 818 O O . LEU A 1 101 ? 2.784 3.063 7.829 1.00 95.50 101 LEU A O 1
ATOM 822 N N . ARG A 1 102 ? 4.381 1.656 7.060 1.00 94.69 102 ARG A N 1
ATOM 823 C CA . ARG A 1 102 ? 4.782 1.087 8.353 1.00 94.69 102 ARG A CA 1
ATOM 824 C C . ARG A 1 102 ? 5.312 2.157 9.303 1.00 94.69 102 ARG A C 1
ATOM 826 O O . ARG A 1 102 ? 4.854 2.257 10.434 1.00 94.69 102 ARG A O 1
ATOM 833 N N . ASN A 1 103 ? 6.257 2.965 8.836 1.00 93.62 103 ASN A N 1
ATOM 834 C CA . ASN A 1 103 ? 7.062 3.829 9.700 1.00 93.62 103 ASN A CA 1
ATOM 835 C C . ASN A 1 103 ? 6.520 5.255 9.818 1.00 93.62 103 ASN A C 1
ATOM 837 O O . ASN A 1 103 ? 7.111 6.083 10.512 1.00 93.62 103 ASN A O 1
ATOM 841 N N . ARG A 1 104 ? 5.414 5.573 9.134 1.00 93.31 104 ARG A N 1
ATOM 842 C CA . ARG A 1 104 ? 4.812 6.906 9.207 1.00 93.31 104 ARG A CA 1
ATOM 843 C C . ARG A 1 104 ? 3.295 6.874 9.223 1.00 93.31 104 ARG A C 1
ATOM 845 O O . ARG A 1 104 ? 2.703 7.302 10.209 1.00 93.31 104 ARG A O 1
ATOM 852 N N . LEU A 1 105 ? 2.654 6.411 8.148 1.00 93.25 105 LEU A N 1
ATOM 853 C CA . LEU A 1 105 ? 1.208 6.602 8.002 1.00 93.25 105 LEU A CA 1
ATOM 854 C C . LEU A 1 105 ? 0.403 5.810 9.040 1.00 93.25 105 LEU A C 1
ATOM 856 O O . LEU A 1 105 ? -0.506 6.372 9.643 1.00 93.25 105 LEU A O 1
ATOM 860 N N . LEU A 1 106 ? 0.727 4.534 9.268 1.00 94.56 106 LEU A N 1
ATOM 861 C CA . LEU A 1 106 ? 0.001 3.704 10.234 1.00 94.56 106 LEU A CA 1
ATOM 862 C C . LEU A 1 106 ? 0.194 4.197 11.674 1.00 94.56 106 LEU A C 1
ATOM 864 O O . LEU A 1 106 ? -0.782 4.250 12.416 1.00 94.56 106 LEU A O 1
ATOM 868 N N . ILE A 1 107 ? 1.395 4.667 12.026 1.00 94.38 107 ILE A N 1
ATOM 869 C CA . ILE A 1 107 ? 1.677 5.281 13.334 1.00 94.38 107 ILE A CA 1
ATOM 870 C C . ILE A 1 107 ? 0.805 6.528 13.545 1.00 94.38 107 ILE A C 1
ATOM 872 O O . ILE A 1 107 ? 0.135 6.653 14.570 1.00 94.38 107 ILE A O 1
ATOM 876 N N . ASP A 1 108 ? 0.765 7.431 12.557 1.00 93.94 108 ASP A N 1
ATOM 877 C CA . ASP A 1 108 ? -0.085 8.629 12.582 1.00 93.94 108 ASP A CA 1
ATOM 878 C C . ASP A 1 108 ? -1.568 8.251 12.802 1.00 93.94 108 ASP A C 1
ATOM 880 O O . ASP A 1 108 ? -2.265 8.887 13.595 1.00 93.94 108 ASP A O 1
ATOM 884 N N . ILE A 1 109 ? -2.057 7.200 12.132 1.00 93.69 109 ILE A N 1
ATOM 885 C CA . ILE A 1 109 ? -3.445 6.731 12.267 1.00 93.69 109 ILE A CA 1
ATOM 886 C C . ILE A 1 109 ? -3.714 6.168 13.668 1.00 93.69 109 ILE A C 1
ATOM 888 O O . ILE A 1 109 ? -4.732 6.505 14.273 1.00 93.69 109 ILE A O 1
ATOM 892 N N . GLU A 1 110 ? -2.834 5.315 14.194 1.00 92.88 110 GLU A N 1
ATOM 893 C CA . GLU A 1 110 ? -2.996 4.708 15.520 1.00 92.88 110 GLU A CA 1
ATOM 894 C C . GLU A 1 110 ? -3.033 5.760 16.630 1.00 92.88 110 GLU A C 1
ATOM 896 O O . GLU A 1 110 ? -3.873 5.683 17.532 1.00 92.88 110 GLU A O 1
ATOM 901 N N . VAL A 1 111 ? -2.180 6.784 16.532 1.00 93.31 111 VAL A N 1
ATOM 902 C CA . VAL A 1 111 ? -2.167 7.920 17.461 1.00 93.31 111 VAL A CA 1
ATOM 903 C C . VAL A 1 111 ? -3.508 8.658 17.445 1.00 93.31 111 VAL A C 1
ATOM 905 O O . VAL A 1 111 ? -4.075 8.928 18.507 1.00 93.31 111 VAL A O 1
ATOM 908 N N . GLU A 1 112 ? -4.054 8.962 16.267 1.00 92.50 112 GLU A N 1
ATOM 909 C CA . GLU A 1 112 ? -5.343 9.656 16.154 1.00 92.50 112 GLU A CA 1
ATOM 910 C C . GLU A 1 112 ? -6.529 8.783 16.601 1.00 92.50 112 GLU A C 1
ATOM 912 O O . GLU A 1 112 ? -7.453 9.268 17.264 1.00 92.50 112 GLU A O 1
ATOM 917 N N . LEU A 1 113 ? -6.491 7.474 16.332 1.00 89.50 113 LEU A N 1
ATOM 918 C CA . LEU A 1 113 ? -7.475 6.523 16.856 1.00 89.50 113 LEU A CA 1
ATOM 919 C C . LEU A 1 113 ? -7.449 6.475 18.390 1.00 89.50 113 LEU A C 1
ATOM 921 O O . LEU A 1 113 ? -8.505 6.439 19.024 1.00 89.50 113 LEU A O 1
ATOM 925 N N . ALA A 1 114 ? -6.262 6.498 19.001 1.00 90.19 114 ALA A N 1
ATOM 926 C CA . ALA A 1 114 ? -6.115 6.504 20.452 1.00 90.19 114 ALA A CA 1
ATOM 927 C C . ALA A 1 114 ? -6.669 7.789 21.087 1.00 90.19 114 ALA A C 1
ATOM 929 O O . ALA A 1 114 ? -7.359 7.706 22.104 1.00 90.19 114 ALA A O 1
ATOM 930 N N . LYS A 1 115 ? -6.433 8.960 20.477 1.00 89.69 115 LYS A N 1
ATOM 931 C CA . LYS A 1 115 ? -7.031 10.238 20.912 1.00 89.69 115 LYS A CA 1
ATOM 932 C C . LYS A 1 115 ? -8.555 10.192 20.838 1.00 89.69 115 LYS A C 1
ATOM 934 O O . LYS A 1 115 ? -9.223 10.413 21.843 1.00 89.69 115 LYS A O 1
ATOM 939 N N . SER A 1 116 ? -9.089 9.758 19.694 1.00 84.81 116 SER A N 1
ATOM 940 C CA . SER A 1 116 ? -10.534 9.624 19.456 1.00 84.81 116 SER A CA 1
ATOM 941 C C . SER A 1 116 ? -11.253 8.770 20.50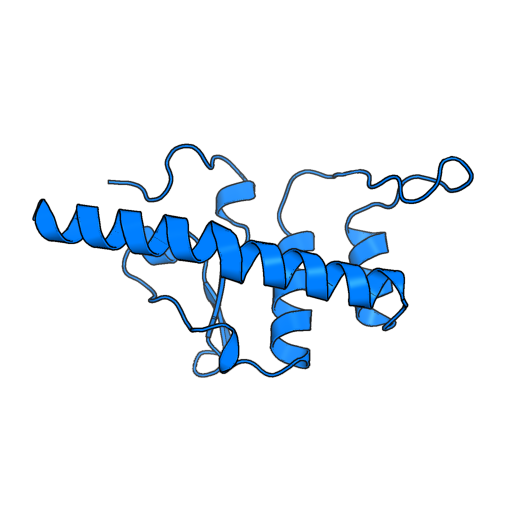2 1.00 84.81 116 SER A C 1
ATOM 943 O O . SER A 1 116 ? -12.428 8.989 20.775 1.00 84.81 116 SER A O 1
ATOM 945 N N . ARG A 1 117 ? -10.578 7.747 21.043 1.00 84.19 117 ARG A N 1
ATOM 946 C CA . ARG A 1 117 ? -11.139 6.845 22.059 1.00 84.19 117 ARG A CA 1
ATOM 947 C C . ARG A 1 117 ? -11.122 7.434 23.467 1.00 84.19 117 ARG A C 1
ATOM 949 O O . ARG A 1 117 ? -11.924 6.999 24.276 1.00 84.19 117 ARG A O 1
ATOM 956 N N . ARG A 1 118 ? -10.212 8.366 23.766 1.00 83.00 118 ARG A N 1
ATOM 957 C CA . ARG A 1 118 ? -10.120 9.035 25.078 1.00 83.00 118 ARG A CA 1
ATOM 958 C C . ARG A 1 118 ? -11.119 10.182 25.229 1.00 83.00 118 ARG A C 1
ATOM 960 O O . ARG A 1 118 ? -11.421 10.568 26.347 1.00 83.00 118 ARG A O 1
ATOM 967 N N . GLU A 1 119 ? -11.583 10.735 24.113 1.00 76.56 119 GLU A N 1
ATOM 968 C CA . GLU A 1 119 ? -12.545 11.846 24.060 1.00 76.56 119 GLU A CA 1
ATOM 969 C C . GLU A 1 119 ? -14.015 11.379 24.008 1.00 76.56 119 GLU A C 1
ATOM 971 O O . GLU A 1 119 ? -14.918 12.212 23.939 1.00 76.56 119 GLU A O 1
ATOM 976 N N . ARG A 1 120 ? -14.255 10.062 24.011 1.00 62.78 120 ARG A N 1
ATOM 977 C CA . ARG A 1 120 ? -15.583 9.435 24.110 1.00 62.78 120 ARG A CA 1
ATOM 978 C C . ARG A 1 120 ? -15.815 8.927 25.523 1.00 62.78 120 ARG A C 1
ATOM 980 O O . ARG A 1 120 ? -16.980 9.013 25.960 1.00 62.78 120 ARG A O 1
#

Radius of gyration: 15.34 Å; chains: 1; bounding box: 34×30×45 Å